Protein AF-A0A6N4T2T4-F1 (afdb_monomer_lite)

pLDDT: mean 74.02, std 13.93, range [42.66, 94.19]

Secondary structure (DSSP, 8-state):
--HHHHHHHHHHHHHHHHHHHHHHHHHHHHHHHTT---EETTEE--SHHHHHHHHHHHHHHHHHHHHHHHHHHHHHHHHHHHHHHHHHHHHHHHHHHHHHHHHHHHHHHHHHHHHHGGG--

Foldseek 3Di:
DPPVVVVVVVVVVVVVVVVVVVVVVVVVVVVVPVDPQPDDPNDRPDDPVVVVVVVVVVVVVVVVVVVVCVVVVVVVVVVVVVVVVVVVVVVVVVVVVCCVVVVVVCVVVVVVVVVVVVVPD

Radius of gyration: 30.17 Å; chains: 1; bounding box: 50×23×97 Å

Structure (mmCIF, N/CA/C/O backbone):
data_AF-A0A6N4T2T4-F1
#
_entry.id   AF-A0A6N4T2T4-F1
#
loop_
_atom_site.group_PDB
_atom_site.id
_atom_site.type_symbol
_atom_site.label_atom_id
_atom_site.label_alt_id
_atom_site.label_comp_id
_atom_site.label_asym_id
_atom_site.label_entity_id
_atom_site.label_seq_id
_atom_site.pdbx_PDB_ins_code
_atom_site.Cartn_x
_atom_site.Cartn_y
_atom_site.Cartn_z
_atom_site.occupancy
_atom_site.B_iso_or_equiv
_atom_site.auth_seq_id
_atom_site.auth_comp_id
_atom_site.auth_asym_id
_atom_site.auth_atom_id
_atom_site.pd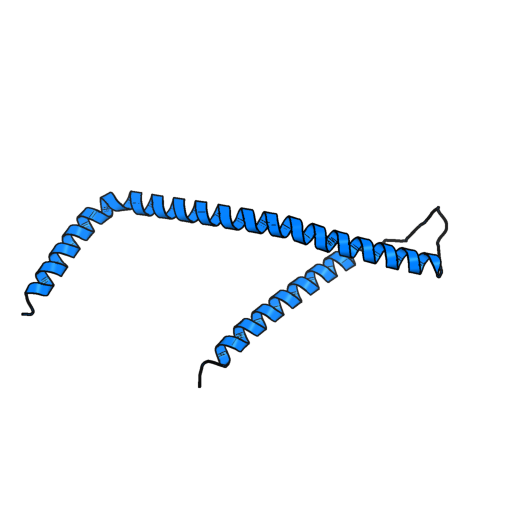bx_PDB_model_num
ATOM 1 N N . MET A 1 1 ? 19.919 -6.184 27.517 1.00 48.22 1 MET A N 1
ATOM 2 C CA . MET A 1 1 ? 20.493 -6.951 26.386 1.00 48.22 1 MET A CA 1
ATOM 3 C C . MET A 1 1 ? 19.366 -7.590 25.558 1.00 48.22 1 MET A C 1
ATOM 5 O O . MET A 1 1 ? 19.368 -8.787 25.328 1.00 48.22 1 MET A O 1
ATOM 9 N N . THR A 1 2 ? 18.357 -6.803 25.157 1.00 52.94 2 THR A N 1
ATOM 10 C CA . THR A 1 2 ? 17.091 -7.309 24.571 1.00 52.94 2 THR A CA 1
ATOM 11 C C . THR A 1 2 ? 16.570 -6.466 23.396 1.00 52.94 2 THR A C 1
ATOM 13 O O . THR A 1 2 ? 15.616 -6.878 22.748 1.00 52.94 2 THR A O 1
ATOM 16 N N . SER A 1 3 ? 17.184 -5.319 23.065 1.00 52.50 3 SER A N 1
ATOM 17 C CA . SER A 1 3 ? 16.706 -4.453 21.969 1.00 52.50 3 SER A CA 1
ATOM 18 C C . SER A 1 3 ? 17.214 -4.852 20.576 1.00 52.50 3 SER A C 1
ATOM 20 O O . SER A 1 3 ? 16.605 -4.467 19.583 1.00 52.50 3 SER A O 1
ATOM 22 N N . ASN A 1 4 ? 18.287 -5.647 20.475 1.00 53.25 4 ASN A N 1
ATOM 23 C CA . ASN A 1 4 ? 18.870 -6.034 19.179 1.00 53.25 4 ASN A CA 1
ATOM 24 C C . ASN A 1 4 ? 18.088 -7.134 18.442 1.00 53.25 4 ASN A C 1
ATOM 26 O O . ASN A 1 4 ? 18.234 -7.286 17.229 1.00 53.25 4 ASN A O 1
ATOM 30 N N . THR A 1 5 ? 17.258 -7.904 19.148 1.00 52.41 5 THR A N 1
ATOM 31 C CA . THR A 1 5 ? 16.526 -9.030 18.548 1.00 52.41 5 THR A CA 1
ATOM 32 C C . THR A 1 5 ? 15.265 -8.557 17.819 1.00 52.41 5 THR A C 1
ATOM 34 O O . THR A 1 5 ? 14.924 -9.073 16.757 1.00 52.41 5 THR A O 1
ATOM 37 N N . THR A 1 6 ? 14.596 -7.519 18.326 1.00 51.62 6 THR A N 1
ATOM 38 C CA . THR A 1 6 ? 13.339 -7.003 17.759 1.00 51.62 6 THR A CA 1
ATOM 39 C C . THR A 1 6 ? 13.549 -6.204 16.463 1.00 51.62 6 THR A C 1
ATOM 41 O O . THR A 1 6 ? 12.694 -6.234 15.573 1.00 51.62 6 THR A O 1
ATOM 44 N N . SER A 1 7 ? 14.695 -5.530 16.300 1.00 52.47 7 SER A N 1
ATOM 45 C CA . SER A 1 7 ? 15.031 -4.787 15.071 1.00 52.47 7 SER A CA 1
ATOM 46 C C . SER A 1 7 ? 15.353 -5.712 13.890 1.00 52.47 7 SER A C 1
ATOM 48 O O . SER A 1 7 ? 14.941 -5.441 12.763 1.00 52.47 7 SER A O 1
ATOM 50 N N . ASN A 1 8 ? 16.001 -6.855 14.140 1.00 55.94 8 ASN A N 1
ATOM 51 C CA . ASN A 1 8 ? 16.327 -7.834 13.099 1.00 55.94 8 ASN A CA 1
ATOM 52 C C . ASN A 1 8 ? 15.080 -8.498 12.498 1.00 55.94 8 ASN A C 1
ATOM 54 O O . ASN A 1 8 ? 14.985 -8.659 11.286 1.00 55.94 8 ASN A O 1
ATOM 58 N N . ILE A 1 9 ? 14.082 -8.830 13.321 1.00 57.25 9 ILE A N 1
ATOM 59 C CA . ILE A 1 9 ? 12.859 -9.501 12.848 1.00 57.25 9 ILE A CA 1
ATOM 60 C C . ILE A 1 9 ? 12.040 -8.584 11.926 1.00 57.25 9 ILE A C 1
ATOM 62 O O . ILE A 1 9 ? 11.522 -9.031 10.902 1.00 57.25 9 ILE A O 1
ATOM 66 N N . THR A 1 10 ? 11.942 -7.292 12.253 1.00 58.28 10 THR A N 1
ATOM 67 C CA . THR A 1 10 ? 11.23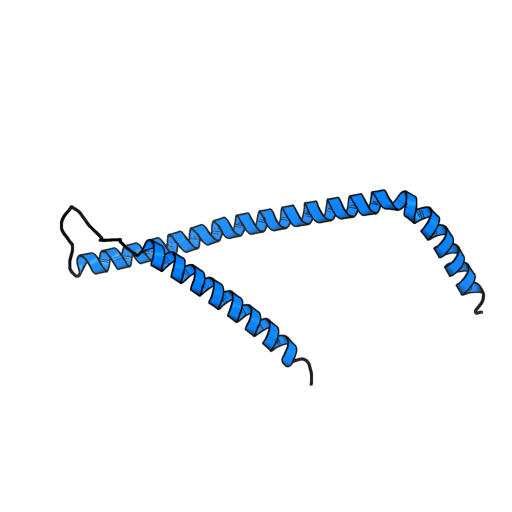3 -6.315 11.408 1.00 58.28 10 THR A CA 1
ATOM 68 C C . THR A 1 10 ? 12.004 -5.993 10.125 1.00 58.28 10 THR A C 1
ATOM 70 O O . THR A 1 10 ? 11.379 -5.848 9.074 1.00 58.28 10 THR A O 1
ATOM 73 N N . SER A 1 11 ? 13.340 -5.960 10.180 1.00 60.09 11 SER A N 1
ATOM 74 C CA . SER A 1 11 ? 14.212 -5.827 9.006 1.00 60.09 11 SER A CA 1
ATOM 75 C C . SER A 1 11 ? 14.064 -7.017 8.050 1.00 60.09 11 SER A C 1
ATOM 77 O O . SER A 1 11 ? 13.784 -6.832 6.867 1.00 60.09 11 SER A O 1
ATOM 79 N N . ASN A 1 12 ? 14.104 -8.246 8.572 1.00 67.69 12 ASN A N 1
ATOM 80 C CA . ASN A 1 12 ? 13.966 -9.465 7.772 1.00 67.69 12 ASN A CA 1
ATOM 81 C C . ASN A 1 12 ? 12.576 -9.588 7.132 1.00 67.69 12 ASN A C 1
ATOM 83 O O . ASN A 1 12 ? 12.465 -9.993 5.977 1.00 67.69 12 ASN A O 1
ATOM 87 N N . LYS A 1 13 ? 11.511 -9.170 7.833 1.00 67.50 13 LYS A N 1
ATOM 88 C CA . LYS A 1 13 ? 10.159 -9.095 7.252 1.00 67.50 13 LYS A CA 1
ATOM 89 C C . LYS A 1 13 ? 10.071 -8.078 6.114 1.00 67.50 13 LYS A C 1
ATOM 91 O O . LYS A 1 13 ? 9.448 -8.370 5.100 1.00 67.50 13 LYS A O 1
ATOM 96 N N . ARG A 1 14 ? 10.698 -6.904 6.255 1.00 71.50 14 ARG A N 1
ATOM 97 C CA . ARG A 1 14 ? 10.745 -5.888 5.188 1.00 71.50 14 ARG A CA 1
ATOM 98 C C . ARG A 1 14 ? 11.517 -6.396 3.974 1.00 71.50 14 ARG A C 1
ATOM 100 O O . ARG A 1 14 ? 11.023 -6.265 2.862 1.00 71.50 14 ARG A O 1
ATOM 107 N N . ILE A 1 15 ? 12.665 -7.036 4.188 1.00 77.25 15 ILE A N 1
ATOM 108 C CA . ILE A 1 15 ? 13.467 -7.644 3.118 1.00 77.25 15 ILE A CA 1
ATOM 109 C C . ILE A 1 15 ? 12.673 -8.740 2.400 1.00 77.25 15 ILE A C 1
ATOM 111 O O . ILE A 1 15 ? 12.658 -8.769 1.175 1.00 77.25 15 ILE A O 1
ATOM 115 N N . ALA A 1 16 ? 11.951 -9.591 3.135 1.00 75.69 16 ALA A N 1
ATOM 116 C CA . ALA A 1 16 ? 11.104 -10.623 2.540 1.00 75.69 16 ALA A CA 1
ATOM 117 C C . ALA A 1 16 ? 9.972 -10.032 1.682 1.00 75.69 16 ALA A C 1
ATOM 119 O O . ALA A 1 16 ? 9.711 -10.534 0.594 1.00 75.69 16 ALA A O 1
ATOM 120 N N . ILE A 1 17 ? 9.333 -8.947 2.133 1.00 78.50 17 ILE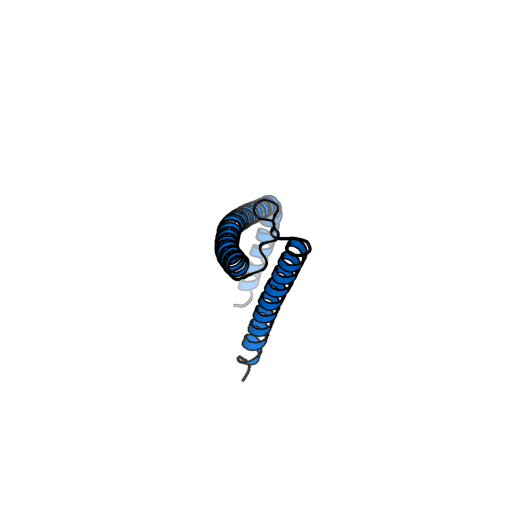 A N 1
ATOM 121 C CA . ILE A 1 17 ? 8.284 -8.255 1.365 1.00 78.50 17 ILE A CA 1
ATOM 122 C C . ILE A 1 17 ? 8.863 -7.628 0.090 1.00 78.50 17 ILE A C 1
ATOM 124 O O . ILE A 1 17 ? 8.256 -7.744 -0.971 1.00 78.50 17 ILE A O 1
ATOM 128 N N . ILE A 1 18 ? 10.046 -7.015 0.175 1.00 77.94 18 ILE A N 1
ATOM 129 C CA . ILE A 1 18 ? 10.735 -6.416 -0.978 1.00 77.94 18 ILE A CA 1
ATOM 130 C C . ILE A 1 18 ? 11.159 -7.498 -1.983 1.00 77.94 18 ILE A C 1
ATOM 132 O O . ILE A 1 18 ? 10.953 -7.349 -3.184 1.00 77.94 18 ILE A O 1
ATOM 136 N N . LEU A 1 19 ? 11.713 -8.616 -1.509 1.00 77.44 19 LEU A N 1
ATOM 137 C CA . LEU A 1 19 ? 12.077 -9.745 -2.369 1.00 77.44 19 LEU A CA 1
ATOM 138 C C . LEU A 1 19 ? 10.850 -10.363 -3.042 1.00 77.44 19 LEU A C 1
ATOM 140 O O . LEU A 1 19 ? 10.895 -10.657 -4.234 1.00 77.44 19 LEU A O 1
ATOM 144 N N . LEU A 1 20 ? 9.742 -10.511 -2.311 1.00 80.44 20 LEU A N 1
ATOM 145 C CA . LEU A 1 20 ? 8.483 -11.002 -2.865 1.00 80.44 20 LEU A CA 1
ATOM 146 C C . LEU A 1 20 ? 7.948 -10.057 -3.949 1.00 80.44 20 LEU A C 1
ATOM 148 O O . LEU A 1 20 ? 7.545 -10.519 -5.012 1.00 80.44 20 LEU A O 1
ATOM 152 N N . SER A 1 21 ? 7.969 -8.740 -3.718 1.00 73.94 21 SER A N 1
ATOM 153 C CA . SER A 1 21 ? 7.490 -7.776 -4.713 1.00 73.94 21 SER A CA 1
ATOM 154 C C . SER A 1 21 ? 8.354 -7.777 -5.974 1.00 73.94 21 SER A C 1
ATOM 156 O O . SER A 1 21 ? 7.817 -7.709 -7.076 1.00 73.94 21 SER A O 1
ATOM 158 N N . ILE A 1 22 ? 9.677 -7.914 -5.826 1.00 78.50 22 ILE A N 1
ATOM 159 C CA . ILE A 1 22 ? 10.608 -8.047 -6.956 1.00 78.50 22 ILE A CA 1
ATOM 160 C C . ILE A 1 22 ? 10.340 -9.345 -7.728 1.00 78.50 22 ILE A C 1
ATOM 162 O O . ILE A 1 22 ? 10.303 -9.320 -8.954 1.00 78.50 22 ILE A O 1
ATOM 166 N N . LEU A 1 23 ? 10.100 -10.462 -7.034 1.00 78.38 23 LEU A N 1
ATOM 167 C CA . LEU A 1 23 ? 9.798 -11.754 -7.656 1.00 78.38 23 LEU A CA 1
ATOM 168 C C . LEU A 1 23 ? 8.491 -11.712 -8.463 1.00 78.38 23 LEU A C 1
ATOM 170 O O . LEU A 1 23 ? 8.451 -12.176 -9.601 1.00 78.38 23 LEU A O 1
ATOM 174 N N . VAL A 1 24 ? 7.428 -11.138 -7.892 1.00 79.38 24 VAL A N 1
ATOM 175 C CA . VAL A 1 24 ? 6.130 -10.996 -8.571 1.00 79.38 24 VAL A CA 1
ATOM 176 C C . VAL A 1 24 ? 6.260 -10.078 -9.784 1.00 79.38 24 VAL A C 1
ATOM 178 O O . VAL A 1 24 ? 5.765 -10.411 -10.858 1.00 79.38 24 VAL A O 1
ATOM 181 N N . PHE A 1 25 ? 6.984 -8.966 -9.648 1.00 76.44 25 PHE A N 1
ATOM 182 C CA . PHE A 1 25 ? 7.266 -8.073 -10.766 1.00 76.44 25 PHE A CA 1
ATOM 183 C C . PHE A 1 25 ? 8.054 -8.782 -11.878 1.00 76.44 25 PHE A C 1
ATOM 185 O O . PHE A 1 25 ? 7.673 -8.698 -13.042 1.00 76.44 25 PHE A O 1
ATOM 192 N N . ALA A 1 26 ? 9.088 -9.553 -11.529 1.00 73.19 26 ALA A N 1
ATOM 193 C CA . ALA A 1 26 ? 9.877 -10.326 -12.485 1.00 73.19 26 ALA A CA 1
ATOM 194 C C . ALA A 1 26 ? 9.039 -11.379 -13.227 1.00 73.19 26 ALA A C 1
ATOM 196 O O . ALA A 1 26 ? 9.212 -11.545 -14.429 1.00 73.19 26 ALA A O 1
ATOM 197 N N . MET A 1 27 ? 8.104 -12.048 -12.545 1.00 74.50 27 MET A N 1
ATOM 198 C CA . MET A 1 27 ? 7.190 -13.019 -13.161 1.00 74.50 27 MET A CA 1
ATOM 199 C C . MET A 1 27 ? 6.194 -12.367 -14.124 1.00 74.50 27 MET A C 1
ATOM 201 O O . MET A 1 27 ? 5.933 -12.907 -15.200 1.00 74.50 27 MET A O 1
ATOM 205 N N . ILE A 1 28 ? 5.664 -11.195 -13.765 1.00 73.38 28 ILE A N 1
ATOM 206 C CA . ILE A 1 28 ? 4.769 -10.422 -14.635 1.00 73.38 28 ILE A CA 1
ATOM 207 C C . ILE A 1 28 ? 5.526 -9.998 -15.892 1.00 73.38 28 ILE A C 1
ATOM 209 O O . ILE A 1 28 ? 5.063 -10.252 -16.998 1.00 73.38 28 ILE A O 1
ATOM 213 N N . VAL A 1 29 ? 6.722 -9.431 -15.723 1.00 68.25 29 VAL A N 1
ATOM 214 C CA . VAL A 1 29 ? 7.614 -9.058 -16.825 1.00 68.25 29 VAL A CA 1
ATOM 215 C C . VAL A 1 29 ? 7.884 -10.280 -17.712 1.00 68.25 29 VAL A C 1
ATOM 217 O O . VAL A 1 29 ? 7.516 -10.264 -18.880 1.00 68.25 29 VAL A O 1
ATOM 220 N N . MET A 1 30 ? 8.393 -11.388 -17.168 1.00 65.38 30 MET A N 1
ATOM 221 C CA . MET A 1 30 ? 8.633 -12.624 -17.933 1.00 65.38 30 MET A CA 1
ATOM 222 C C . MET A 1 30 ? 7.402 -13.111 -18.710 1.00 65.38 30 MET A C 1
ATOM 224 O O . MET A 1 30 ? 7.543 -13.610 -19.821 1.00 65.38 30 MET A O 1
ATOM 228 N N . SER A 1 31 ? 6.198 -12.948 -18.160 1.00 64.81 31 SER A N 1
ATOM 229 C CA . SER A 1 31 ? 4.957 -13.349 -18.835 1.00 64.81 31 SER A CA 1
ATOM 230 C C . SER A 1 31 ? 4.598 -12.435 -20.010 1.00 64.81 31 SER A C 1
ATOM 232 O O . SER A 1 31 ? 4.089 -12.918 -21.013 1.00 64.81 31 SER A O 1
ATOM 234 N N . PHE A 1 32 ? 4.887 -11.133 -19.920 1.00 63.81 32 PHE A N 1
ATOM 235 C CA . PHE A 1 32 ? 4.670 -10.182 -21.018 1.00 63.81 32 PHE A CA 1
ATOM 236 C C . PHE A 1 32 ? 5.732 -10.278 -22.121 1.00 63.81 32 PHE A C 1
ATOM 238 O O . PHE A 1 32 ? 5.443 -9.959 -23.270 1.00 63.81 32 PHE A O 1
ATOM 245 N N . PHE A 1 33 ? 6.951 -10.709 -21.788 1.00 61.62 33 PHE A N 1
ATOM 246 C CA . PHE A 1 33 ? 8.052 -10.845 -22.748 1.00 61.62 33 PHE A CA 1
ATOM 247 C C . PHE A 1 33 ? 8.085 -12.208 -23.469 1.00 61.62 33 PHE A C 1
ATOM 249 O O . PHE A 1 33 ? 8.822 -12.349 -24.443 1.00 61.62 33 PHE A O 1
ATOM 256 N N . HIS A 1 34 ? 7.283 -13.199 -23.055 1.00 51.22 34 HIS A N 1
ATOM 257 C CA . HIS A 1 34 ? 7.108 -14.443 -23.815 1.00 51.22 34 HIS A CA 1
ATOM 258 C C . HIS A 1 34 ? 6.316 -14.167 -25.106 1.00 51.22 34 HIS A C 1
ATOM 260 O O . HIS A 1 34 ? 5.089 -14.211 -25.110 1.00 51.22 34 HIS A O 1
ATOM 266 N N . GLY A 1 35 ? 7.029 -13.887 -26.201 1.00 52.66 35 GLY A N 1
ATOM 267 C CA . GLY A 1 35 ? 6.457 -13.794 -27.551 1.00 52.66 35 GLY A CA 1
ATOM 268 C C . GLY A 1 35 ? 6.584 -12.441 -28.256 1.00 52.66 35 GLY A C 1
ATOM 269 O O . GLY A 1 35 ? 5.935 -12.250 -29.280 1.00 52.66 35 GLY A O 1
ATOM 270 N N . MET A 1 36 ? 7.389 -11.498 -27.751 1.00 50.09 36 MET A N 1
ATOM 271 C CA . MET A 1 36 ? 7.731 -10.295 -28.523 1.00 50.09 36 MET A CA 1
ATOM 272 C C . MET A 1 36 ? 8.868 -10.599 -29.505 1.00 50.09 36 MET A C 1
ATOM 274 O O . MET A 1 36 ? 10.031 -10.336 -29.207 1.00 50.09 36 MET A O 1
ATOM 278 N N . ASP A 1 37 ? 8.519 -11.121 -30.681 1.00 54.34 37 ASP A N 1
ATOM 279 C CA . ASP A 1 37 ? 9.345 -10.912 -31.872 1.00 54.34 37 ASP A CA 1
ATOM 280 C C . ASP A 1 37 ? 9.232 -9.433 -32.248 1.00 54.34 37 ASP A C 1
ATOM 282 O O . ASP A 1 37 ? 8.157 -8.922 -32.577 1.00 54.34 37 ASP A O 1
ATOM 286 N N . VAL A 1 38 ? 10.336 -8.702 -32.105 1.00 53.66 38 VAL A N 1
ATOM 287 C CA . VAL A 1 38 ? 10.390 -7.266 -32.392 1.00 53.66 38 VAL A CA 1
ATOM 288 C C . VAL A 1 38 ? 10.488 -7.087 -33.909 1.00 53.66 38 VAL A C 1
ATOM 290 O O . VAL A 1 38 ? 11.570 -6.891 -34.450 1.00 53.66 38 VAL A O 1
ATOM 293 N N . GLN A 1 39 ? 9.350 -7.172 -34.601 1.00 55.03 39 GLN A N 1
ATOM 294 C CA . GLN A 1 39 ? 9.255 -6.902 -36.038 1.00 55.03 39 GLN A CA 1
ATOM 295 C C . GLN A 1 39 ? 9.115 -5.394 -36.286 1.00 55.03 39 GLN A C 1
ATOM 297 O O . GLN A 1 39 ? 8.120 -4.775 -35.905 1.00 55.03 39 GLN A O 1
ATOM 302 N N . MET A 1 40 ? 10.110 -4.792 -36.941 1.00 50.75 40 MET A N 1
ATOM 303 C CA . MET A 1 40 ? 10.044 -3.431 -37.483 1.00 50.75 40 MET A CA 1
ATOM 304 C C . MET A 1 40 ? 10.021 -3.532 -39.011 1.00 50.75 40 MET A C 1
ATOM 306 O O . MET A 1 40 ? 11.013 -3.911 -39.615 1.00 50.75 40 MET A O 1
ATOM 310 N N . ASP A 1 41 ? 8.882 -3.187 -39.617 1.00 54.81 41 ASP A N 1
ATOM 311 C CA . ASP A 1 41 ? 8.671 -3.122 -41.077 1.00 54.81 41 ASP A CA 1
ATOM 312 C C . ASP A 1 41 ? 8.740 -4.462 -41.844 1.00 54.81 41 ASP A C 1
ATOM 314 O O . ASP A 1 41 ? 9.073 -4.510 -43.023 1.00 54.81 41 ASP A O 1
ATOM 318 N N . GLY A 1 42 ? 8.384 -5.571 -41.185 1.00 58.28 42 GLY A N 1
ATOM 319 C CA . GLY A 1 42 ? 8.283 -6.891 -41.826 1.00 58.28 42 GLY A CA 1
ATOM 320 C C . GLY A 1 42 ? 9.620 -7.571 -42.134 1.00 58.28 42 GLY A C 1
ATOM 321 O O . GLY A 1 42 ? 9.608 -8.655 -42.712 1.00 58.28 42 GLY A O 1
ATOM 322 N N . ASP A 1 43 ? 10.733 -6.963 -41.723 1.00 56.25 43 ASP A N 1
ATOM 323 C CA . ASP A 1 43 ? 12.071 -7.544 -41.780 1.00 56.25 43 ASP A CA 1
ATOM 324 C C . ASP A 1 43 ? 12.571 -7.774 -40.346 1.00 56.25 43 ASP A C 1
ATOM 326 O O . ASP A 1 43 ? 12.428 -6.913 -39.467 1.00 56.25 43 ASP A O 1
ATOM 330 N N . ASP A 1 44 ? 13.120 -8.958 -40.083 1.00 55.91 44 ASP A N 1
ATOM 331 C CA . ASP A 1 44 ? 13.687 -9.288 -38.779 1.00 55.91 44 ASP A CA 1
ATOM 332 C C . ASP A 1 44 ? 14.979 -8.471 -38.610 1.00 55.91 44 ASP A C 1
ATOM 334 O O . ASP A 1 44 ? 16.011 -8.775 -39.212 1.00 55.91 44 ASP A O 1
ATOM 338 N N . ILE A 1 45 ? 14.935 -7.388 -37.820 1.00 53.94 45 ILE A N 1
ATOM 339 C CA . ILE A 1 45 ? 16.129 -6.582 -37.523 1.00 53.94 45 ILE A CA 1
ATOM 340 C C . ILE A 1 45 ? 17.018 -7.362 -36.554 1.00 53.94 45 ILE A C 1
ATOM 342 O O . ILE A 1 45 ? 17.032 -7.124 -35.344 1.00 53.94 45 ILE A O 1
ATOM 346 N N . ASP A 1 46 ? 17.798 -8.277 -37.114 1.00 54.12 46 ASP A N 1
ATOM 347 C CA . ASP A 1 46 ? 18.825 -9.018 -36.402 1.00 54.12 46 ASP A CA 1
ATOM 348 C C . ASP A 1 46 ? 20.143 -8.222 -36.476 1.00 54.12 46 ASP A C 1
ATOM 350 O O . ASP A 1 46 ? 20.804 -8.132 -37.514 1.00 54.12 46 ASP A O 1
ATOM 354 N N . GLY A 1 47 ? 20.498 -7.525 -35.387 1.00 62.41 47 GLY A N 1
ATOM 355 C CA . GLY A 1 47 ? 21.739 -6.745 -35.305 1.00 62.41 47 GLY A CA 1
ATOM 356 C C . GLY A 1 47 ? 21.735 -5.563 -34.326 1.00 62.41 47 GLY A C 1
ATOM 357 O O . GLY A 1 47 ? 20.859 -5.407 -33.475 1.00 62.41 47 GLY A O 1
ATOM 358 N N . VAL A 1 48 ? 22.745 -4.690 -34.461 1.00 62.12 48 VAL A N 1
ATOM 359 C CA . VAL A 1 48 ? 22.977 -3.509 -33.596 1.00 62.12 48 VAL A CA 1
ATOM 360 C C . VAL A 1 48 ? 21.753 -2.584 -33.525 1.00 62.12 48 VAL A C 1
ATOM 362 O O . VAL A 1 48 ? 21.464 -2.044 -32.459 1.00 62.12 48 VAL A O 1
ATOM 365 N N . GLY A 1 49 ? 20.995 -2.437 -34.617 1.00 61.09 49 GLY A N 1
ATOM 366 C CA . GLY A 1 49 ? 19.764 -1.634 -34.647 1.00 61.09 49 GLY A CA 1
ATOM 367 C C . GLY A 1 49 ? 18.653 -2.182 -33.743 1.00 61.09 49 GLY A C 1
ATOM 368 O O . GLY A 1 49 ? 18.032 -1.414 -33.009 1.00 61.09 49 GLY A O 1
ATOM 369 N N . GLY A 1 50 ? 18.470 -3.507 -33.718 1.00 64.56 50 GLY A N 1
ATOM 370 C CA . GLY A 1 50 ? 17.524 -4.182 -32.826 1.00 64.56 50 GLY A CA 1
ATOM 371 C C . GLY A 1 50 ? 17.930 -4.043 -31.359 1.00 64.56 50 GLY A C 1
ATOM 372 O O . GLY A 1 50 ? 17.101 -3.715 -30.513 1.00 64.56 50 GLY A O 1
ATOM 373 N N . PHE A 1 51 ? 19.228 -4.158 -31.056 1.00 65.31 51 PHE A N 1
ATOM 374 C CA . PHE A 1 51 ? 19.746 -3.953 -29.698 1.00 65.31 51 PHE A CA 1
ATOM 375 C C . PHE A 1 51 ? 19.501 -2.526 -29.177 1.00 65.31 51 PHE A C 1
ATOM 377 O O . PHE A 1 51 ? 19.049 -2.352 -28.044 1.00 65.31 51 PHE A O 1
ATOM 384 N N . PHE A 1 52 ? 19.738 -1.497 -29.999 1.00 69.12 52 PHE A N 1
ATOM 385 C CA . PHE A 1 52 ? 19.431 -0.110 -29.625 1.00 69.12 52 PHE A CA 1
ATOM 386 C C . PHE A 1 52 ? 17.922 0.139 -29.482 1.00 69.12 52 PHE A C 1
ATOM 388 O O . PHE A 1 52 ? 17.516 0.839 -28.553 1.00 69.12 52 PHE A O 1
ATOM 395 N N . GLY A 1 53 ? 17.090 -0.463 -30.339 1.00 69.44 53 GLY A N 1
ATOM 396 C CA . GLY A 1 53 ? 15.630 -0.393 -30.235 1.00 69.44 53 GLY A CA 1
ATOM 397 C C . GLY A 1 53 ? 15.099 -1.023 -28.946 1.00 69.44 53 GLY A C 1
ATOM 398 O O . GLY A 1 53 ? 14.310 -0.401 -28.234 1.00 69.44 53 GLY A O 1
ATOM 399 N N . VAL A 1 54 ? 15.595 -2.209 -28.585 1.00 72.25 54 VAL A N 1
ATOM 400 C CA . VAL A 1 54 ? 15.249 -2.891 -27.328 1.00 72.25 54 VAL A CA 1
ATOM 401 C C . VAL A 1 54 ? 15.736 -2.096 -26.118 1.00 72.25 54 VAL A C 1
ATOM 403 O O . VAL A 1 54 ? 14.993 -1.951 -25.149 1.00 72.25 54 VAL A O 1
ATOM 406 N N . LEU A 1 55 ? 16.944 -1.527 -26.161 1.00 76.88 55 LEU A N 1
ATOM 407 C CA . LEU A 1 55 ? 17.476 -0.722 -25.059 1.00 76.88 55 LEU A CA 1
ATOM 408 C C . LEU A 1 55 ? 16.644 0.549 -24.827 1.00 76.88 55 LEU A C 1
ATOM 410 O O . LEU A 1 55 ? 16.318 0.880 -23.685 1.00 76.88 55 LEU A O 1
ATOM 414 N N . PHE A 1 56 ? 16.256 1.235 -25.903 1.00 79.44 56 PHE A N 1
ATOM 415 C CA . PHE A 1 56 ? 15.418 2.429 -25.822 1.00 79.44 56 PHE A CA 1
ATOM 416 C C . PHE A 1 56 ? 13.984 2.087 -25.395 1.00 79.44 56 PHE A C 1
ATOM 418 O O . PHE A 1 56 ? 13.424 2.750 -24.522 1.00 79.44 56 PHE A O 1
ATOM 425 N N . GLY A 1 57 ? 13.418 1.000 -25.930 1.00 77.94 57 GLY A N 1
ATOM 426 C CA . GLY A 1 57 ? 12.117 0.469 -25.525 1.00 77.94 57 GLY A CA 1
ATOM 427 C C . GLY A 1 57 ? 12.083 0.069 -24.050 1.00 77.94 57 GLY A C 1
ATOM 428 O O . GLY A 1 57 ? 11.140 0.414 -23.342 1.00 77.94 57 GLY A O 1
ATOM 429 N N . CYS A 1 58 ? 13.147 -0.564 -23.550 1.00 76.12 58 CYS A N 1
ATOM 430 C CA . CYS A 1 58 ? 13.300 -0.898 -22.136 1.00 76.12 58 CYS A CA 1
ATOM 431 C C . CYS A 1 58 ? 13.389 0.366 -21.267 1.00 76.12 58 CYS A C 1
ATOM 433 O O . CYS A 1 58 ? 12.723 0.454 -20.237 1.00 76.12 58 CYS A O 1
ATOM 435 N N . GLY A 1 59 ? 14.126 1.391 -21.711 1.00 78.06 59 GLY A N 1
ATOM 436 C CA . GLY A 1 59 ? 14.176 2.689 -21.035 1.00 78.06 59 GLY A CA 1
ATOM 437 C C . GLY A 1 59 ? 12.797 3.343 -20.908 1.00 78.06 59 GLY A C 1
ATOM 438 O O . GLY A 1 59 ? 12.398 3.749 -19.815 1.00 78.06 59 GLY A O 1
ATOM 439 N N . ILE A 1 60 ? 12.031 3.383 -22.002 1.00 83.50 60 ILE A N 1
ATOM 440 C CA . ILE A 1 60 ? 10.663 3.921 -22.008 1.00 83.50 60 ILE A CA 1
ATOM 441 C C . ILE A 1 60 ? 9.743 3.077 -21.116 1.00 83.50 60 ILE A C 1
ATOM 443 O O . ILE A 1 60 ? 8.963 3.634 -20.342 1.00 83.50 60 ILE A O 1
ATOM 447 N N . ALA A 1 61 ? 9.857 1.748 -21.169 1.00 78.94 61 ALA A N 1
ATOM 448 C CA . ALA A 1 61 ? 9.058 0.839 -20.354 1.00 78.94 61 ALA A CA 1
ATOM 449 C C . ALA A 1 61 ? 9.305 1.047 -18.853 1.00 78.94 61 ALA A C 1
ATOM 451 O O . ALA A 1 61 ? 8.351 1.133 -18.083 1.00 78.94 61 ALA A O 1
ATOM 452 N N . VAL A 1 62 ? 10.564 1.201 -18.430 1.00 82.19 62 VAL A N 1
ATOM 453 C CA . VAL A 1 62 ? 10.903 1.480 -17.025 1.00 82.19 62 VAL A CA 1
ATOM 454 C C . VAL A 1 62 ? 10.282 2.800 -16.572 1.00 82.19 62 VAL A C 1
ATOM 456 O O . VAL A 1 62 ? 9.651 2.848 -15.515 1.00 82.19 62 VAL A O 1
ATOM 459 N N . VAL A 1 63 ? 10.398 3.861 -17.376 1.00 84.19 63 VAL A N 1
ATOM 460 C CA . VAL A 1 63 ? 9.802 5.167 -17.051 1.00 84.19 63 VAL A CA 1
ATOM 461 C C . VAL A 1 63 ? 8.277 5.069 -16.957 1.00 84.19 63 VAL A C 1
ATOM 463 O O . VAL A 1 63 ? 7.689 5.572 -15.998 1.00 84.19 63 VAL A O 1
ATOM 466 N N . ALA A 1 64 ? 7.635 4.373 -17.898 1.00 83.88 64 ALA A N 1
ATOM 467 C CA . ALA A 1 64 ? 6.191 4.158 -17.898 1.00 83.88 64 ALA A CA 1
ATOM 468 C C . ALA A 1 64 ? 5.722 3.379 -16.659 1.00 83.88 64 ALA A C 1
ATOM 470 O O . ALA A 1 64 ? 4.730 3.756 -16.035 1.00 83.88 64 ALA A O 1
ATOM 471 N N . VAL A 1 65 ? 6.454 2.337 -16.255 1.00 86.19 65 VAL A N 1
ATOM 472 C CA . VAL A 1 65 ? 6.142 1.539 -15.060 1.00 86.19 65 VAL A CA 1
ATOM 473 C C . VAL A 1 65 ? 6.287 2.364 -13.786 1.00 86.19 65 VAL A C 1
ATOM 475 O O . VAL A 1 65 ? 5.396 2.330 -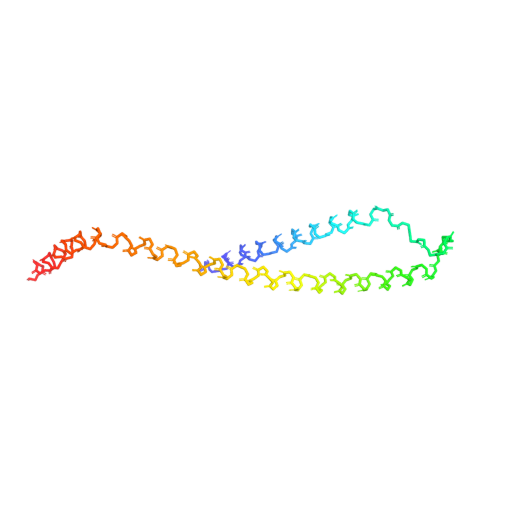12.939 1.00 86.19 65 VAL A O 1
ATOM 478 N N . VAL A 1 66 ? 7.373 3.129 -13.641 1.00 86.62 66 VAL A N 1
ATOM 479 C CA . VAL A 1 66 ? 7.581 3.992 -12.467 1.00 86.62 66 VAL A CA 1
ATOM 480 C C . VAL A 1 66 ? 6.472 5.037 -12.367 1.00 86.62 66 VAL A C 1
ATOM 482 O O . VAL A 1 66 ? 5.930 5.264 -11.285 1.00 86.62 66 VAL A O 1
ATOM 485 N N . PHE A 1 67 ? 6.084 5.632 -13.495 1.00 88.19 67 PHE A N 1
ATOM 486 C CA . PHE A 1 67 ? 4.984 6.587 -13.545 1.00 88.19 67 PHE A CA 1
ATOM 487 C C . PHE A 1 67 ? 3.639 5.942 -13.179 1.00 88.19 67 PHE A C 1
ATOM 489 O O . PHE A 1 67 ? 2.911 6.460 -12.330 1.00 88.19 67 PHE A O 1
ATOM 496 N N . ALA A 1 68 ? 3.331 4.779 -13.760 1.00 87.50 68 ALA A N 1
ATOM 497 C CA . ALA A 1 68 ? 2.105 4.039 -13.481 1.00 87.50 68 ALA A CA 1
ATOM 498 C C . ALA A 1 68 ? 2.009 3.621 -12.007 1.00 87.50 68 ALA A C 1
ATOM 500 O O . ALA A 1 68 ? 0.961 3.823 -11.391 1.00 87.50 68 ALA A O 1
ATOM 501 N N . LEU A 1 69 ? 3.097 3.101 -11.426 1.00 85.25 69 LEU A N 1
ATOM 502 C CA . LEU A 1 69 ? 3.188 2.748 -10.005 1.00 85.25 69 LEU A CA 1
ATOM 503 C C . LEU A 1 69 ? 3.047 3.969 -9.097 1.00 85.25 69 LEU A C 1
ATOM 505 O O . LEU A 1 69 ? 2.380 3.887 -8.069 1.00 85.25 69 LEU A O 1
ATOM 509 N N . GLY A 1 70 ? 3.635 5.107 -9.472 1.00 85.62 70 GLY A N 1
ATOM 510 C CA . GLY A 1 70 ? 3.484 6.354 -8.728 1.00 85.62 70 GLY A CA 1
ATOM 511 C C . GLY A 1 70 ? 2.024 6.807 -8.665 1.00 85.62 70 GLY A C 1
ATOM 512 O O . GLY A 1 70 ? 1.502 7.068 -7.581 1.00 85.62 70 GLY A O 1
ATOM 513 N N . LEU A 1 71 ? 1.341 6.833 -9.813 1.00 88.88 71 LEU A N 1
ATOM 514 C CA . LEU A 1 71 ? -0.068 7.224 -9.892 1.00 88.88 71 LEU A CA 1
ATOM 515 C C . LEU A 1 71 ? -0.992 6.245 -9.161 1.00 88.88 71 LEU A C 1
ATOM 517 O O . LEU A 1 71 ? -1.795 6.663 -8.326 1.00 88.88 71 LEU A O 1
ATOM 521 N N . THR A 1 72 ? -0.873 4.943 -9.433 1.00 88.62 72 THR A N 1
ATOM 522 C CA . THR A 1 72 ? -1.690 3.928 -8.743 1.00 88.62 72 THR A CA 1
ATOM 523 C C . THR A 1 72 ? -1.410 3.902 -7.245 1.00 88.62 72 THR A C 1
ATOM 525 O O . THR A 1 72 ? -2.351 3.800 -6.459 1.00 88.62 72 THR A O 1
ATOM 528 N N . GLY A 1 73 ? -0.154 4.082 -6.831 1.00 88.19 73 GLY A N 1
ATOM 529 C CA . GLY A 1 73 ? 0.232 4.193 -5.428 1.00 88.19 73 GLY A CA 1
ATOM 530 C C . GLY A 1 73 ? -0.424 5.382 -4.724 1.00 88.19 73 GLY A C 1
ATOM 531 O O . GLY A 1 73 ? -0.967 5.213 -3.632 1.00 88.19 73 GLY A O 1
ATOM 532 N N . MET A 1 74 ? -0.447 6.564 -5.352 1.00 90.12 74 MET A N 1
ATOM 533 C CA . MET A 1 74 ? -1.136 7.736 -4.795 1.00 90.12 74 MET A CA 1
ATOM 534 C C . MET A 1 74 ? -2.640 7.506 -4.638 1.00 90.12 74 MET A C 1
ATOM 536 O O . MET A 1 74 ? -3.202 7.834 -3.592 1.00 90.12 74 MET A O 1
ATOM 540 N N . VAL A 1 75 ? -3.294 6.916 -5.643 1.00 93.75 75 VAL A N 1
ATOM 541 C CA . VAL A 1 75 ? -4.733 6.619 -5.580 1.00 93.75 75 VAL A CA 1
ATOM 542 C C . VAL A 1 75 ? -5.029 5.634 -4.452 1.00 93.75 75 VAL A C 1
ATOM 544 O O . VAL A 1 75 ? -5.920 5.880 -3.640 1.00 93.75 75 VAL A O 1
ATOM 547 N N . LEU A 1 76 ? -4.255 4.552 -4.350 1.00 92.19 76 LEU A N 1
ATOM 548 C CA . LEU A 1 76 ? -4.446 3.532 -3.319 1.00 92.19 76 LEU A CA 1
ATOM 549 C C . LEU A 1 76 ? -4.217 4.115 -1.914 1.00 92.19 76 LEU A C 1
ATOM 551 O O . LEU A 1 76 ? -5.001 3.845 -1.006 1.00 92.19 76 LEU A O 1
ATOM 555 N N . ALA A 1 77 ? -3.218 4.987 -1.745 1.00 90.06 77 ALA A N 1
ATOM 556 C CA . ALA A 1 77 ? -2.999 5.718 -0.497 1.00 90.06 77 ALA A CA 1
ATOM 557 C C . ALA A 1 77 ? -4.184 6.634 -0.139 1.00 90.06 77 ALA A C 1
ATOM 559 O O . ALA A 1 77 ? -4.639 6.630 1.006 1.00 90.06 77 ALA A O 1
ATOM 560 N N . GLY A 1 78 ? -4.723 7.375 -1.113 1.00 92.38 78 GLY A N 1
ATOM 561 C CA . GLY A 1 78 ? -5.903 8.218 -0.913 1.00 92.38 78 GLY A CA 1
ATOM 562 C C . GLY A 1 78 ? -7.133 7.413 -0.486 1.00 92.38 78 GLY A C 1
ATOM 563 O O . GLY A 1 78 ? -7.793 7.754 0.497 1.00 92.38 78 GLY A O 1
ATOM 564 N N . VAL A 1 79 ? -7.399 6.297 -1.171 1.00 93.69 79 VAL A N 1
ATOM 565 C CA . VAL A 1 79 ? -8.503 5.386 -0.834 1.00 93.69 79 VAL A CA 1
ATOM 566 C C . VAL A 1 79 ? -8.314 4.790 0.558 1.00 93.69 79 VAL A C 1
ATOM 568 O O . VAL A 1 79 ? -9.268 4.758 1.331 1.00 93.69 79 VAL A O 1
ATOM 571 N N . ALA A 1 80 ? -7.099 4.369 0.918 1.00 92.75 80 ALA A N 1
ATOM 572 C CA . ALA A 1 80 ? -6.817 3.794 2.231 1.00 92.75 80 ALA A CA 1
ATOM 573 C C . ALA A 1 80 ? -7.122 4.774 3.376 1.00 92.75 80 ALA A C 1
ATOM 575 O O . ALA A 1 80 ? -7.735 4.388 4.373 1.00 92.75 80 ALA A O 1
ATOM 576 N N . ILE A 1 81 ? -6.742 6.047 3.225 1.00 93.31 81 ILE A N 1
ATOM 577 C CA . ILE A 1 81 ? -7.032 7.087 4.223 1.00 93.31 81 ILE A CA 1
ATOM 578 C C . ILE A 1 81 ? -8.540 7.319 4.327 1.00 93.31 81 ILE A C 1
ATOM 580 O O . ILE A 1 81 ? -9.083 7.329 5.431 1.00 93.31 81 ILE A O 1
ATOM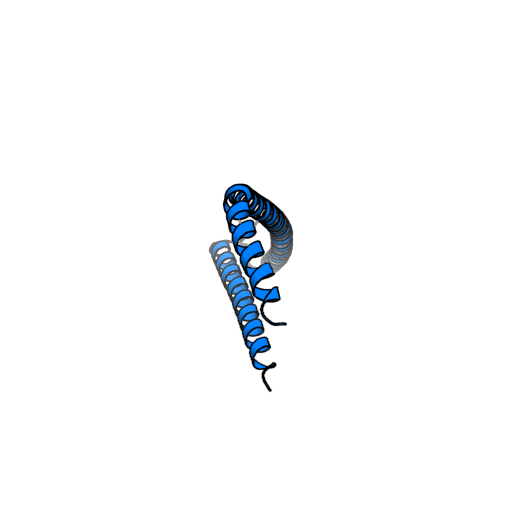 584 N N . LEU A 1 82 ? -9.228 7.456 3.193 1.00 94.19 82 LEU A N 1
ATOM 585 C CA . LEU A 1 82 ? -10.677 7.649 3.164 1.00 94.19 82 LEU A CA 1
ATOM 586 C C . LEU A 1 82 ? -11.408 6.487 3.852 1.00 94.19 82 LEU A C 1
ATOM 588 O O . LEU A 1 82 ? -12.286 6.716 4.684 1.00 94.19 82 LEU A O 1
ATOM 592 N N . LEU A 1 83 ? -11.000 5.246 3.576 1.00 93.00 83 LEU A N 1
ATOM 593 C CA . LEU A 1 83 ? -11.581 4.056 4.195 1.00 93.00 83 LEU A CA 1
ATOM 594 C C . LEU A 1 83 ? -11.340 4.028 5.710 1.00 93.00 83 LEU A C 1
ATOM 596 O O . LEU A 1 83 ? -12.246 3.692 6.470 1.00 93.00 83 LEU A O 1
ATOM 600 N N . CYS A 1 84 ? -10.145 4.427 6.152 1.00 93.62 84 CYS A N 1
ATOM 601 C CA . CYS A 1 84 ? -9.800 4.534 7.568 1.00 93.62 84 CYS A CA 1
ATOM 602 C C . CYS A 1 84 ? -10.700 5.542 8.296 1.00 93.62 84 CYS A C 1
ATOM 604 O O . CYS A 1 84 ? -11.239 5.235 9.360 1.00 93.62 84 CYS A O 1
ATOM 606 N N . VAL A 1 85 ? -10.927 6.718 7.702 1.00 93.50 85 VAL A N 1
ATOM 607 C CA . VAL A 1 85 ? -11.803 7.748 8.282 1.00 93.50 85 VAL A CA 1
ATOM 608 C C . VAL A 1 85 ? -13.245 7.255 8.367 1.00 93.50 85 VAL A C 1
ATOM 610 O O . VAL A 1 85 ? -13.860 7.371 9.425 1.00 93.50 85 VAL A O 1
ATOM 613 N N . ILE A 1 86 ? -13.778 6.655 7.299 1.00 93.19 86 ILE A N 1
ATOM 614 C CA . ILE A 1 86 ? -15.137 6.093 7.311 1.00 93.19 86 ILE A CA 1
ATOM 615 C C . ILE A 1 86 ? -15.261 5.039 8.410 1.00 93.19 86 ILE A C 1
ATOM 617 O O . ILE A 1 86 ? -16.202 5.078 9.200 1.00 93.19 86 ILE A O 1
ATOM 621 N N . PHE A 1 87 ? -14.294 4.129 8.504 1.00 93.31 87 PHE A N 1
ATOM 622 C CA . PHE A 1 87 ? -14.300 3.082 9.515 1.00 93.31 87 PHE A CA 1
ATOM 623 C C . PHE A 1 87 ? -14.264 3.654 10.939 1.00 93.31 87 PHE A C 1
ATOM 625 O O . PHE A 1 87 ? -15.040 3.229 11.796 1.00 93.31 87 PHE A O 1
ATOM 632 N N . ALA A 1 88 ? -13.432 4.669 11.182 1.00 90.75 88 ALA A N 1
ATOM 633 C CA . ALA A 1 88 ? -13.373 5.362 12.464 1.00 90.75 88 ALA A CA 1
ATOM 634 C C . ALA A 1 88 ? -14.708 6.039 12.819 1.00 90.75 88 ALA A C 1
ATOM 636 O O . ALA A 1 88 ? -15.163 5.941 13.960 1.00 90.75 88 ALA A O 1
ATOM 637 N N . VAL A 1 89 ? -15.367 6.686 11.852 1.00 91.50 89 VAL A N 1
ATOM 638 C CA . VAL A 1 89 ? -16.674 7.332 12.052 1.00 91.50 89 VAL A CA 1
ATOM 639 C C . VAL A 1 89 ? -17.764 6.301 12.335 1.00 91.50 89 VAL A C 1
ATOM 641 O O . VAL A 1 89 ? -18.547 6.493 13.262 1.00 91.50 89 VAL A O 1
ATOM 644 N N . VAL A 1 90 ? -17.798 5.189 11.598 1.00 91.31 90 VAL A N 1
ATOM 645 C CA . VAL A 1 90 ? -18.774 4.108 11.807 1.00 91.31 90 VAL A CA 1
ATOM 646 C C . VAL A 1 90 ? -18.609 3.486 13.193 1.00 91.31 90 VAL A C 1
ATOM 648 O O . VAL A 1 90 ? -19.588 3.357 13.925 1.00 91.31 90 VAL A O 1
ATOM 651 N N . LEU A 1 91 ? -17.376 3.162 13.595 1.00 90.19 91 LEU A N 1
ATOM 652 C CA . LEU A 1 91 ? -17.100 2.639 14.935 1.00 90.19 91 LEU A CA 1
ATOM 653 C C . LEU A 1 91 ? -17.477 3.635 16.033 1.00 90.19 91 LEU A C 1
ATOM 655 O O . LEU A 1 91 ? -18.068 3.250 17.041 1.00 90.19 91 LEU A O 1
ATOM 659 N N . SER A 1 92 ? -17.170 4.916 15.831 1.00 85.81 92 SER A N 1
ATOM 660 C CA . SER A 1 92 ? -17.516 5.968 16.789 1.00 85.81 92 SER A CA 1
ATOM 661 C C . SER A 1 92 ? -19.030 6.141 16.900 1.00 85.81 92 SER A C 1
ATOM 663 O O . SER A 1 92 ? -19.558 6.216 18.004 1.00 85.81 92 SER A O 1
ATOM 665 N N . SER A 1 93 ? -19.751 6.135 15.777 1.00 85.94 93 SER A N 1
ATOM 666 C CA . SER A 1 93 ? -21.215 6.195 15.753 1.00 85.94 93 SER A CA 1
ATOM 667 C C . SER A 1 93 ? -21.840 4.999 16.471 1.00 85.94 93 SER A C 1
ATOM 669 O O . SER A 1 93 ? -22.759 5.182 17.268 1.00 85.94 93 SER A O 1
ATOM 671 N N . LEU A 1 94 ? -21.295 3.795 16.278 1.00 84.31 94 LEU A N 1
ATOM 672 C CA . LEU A 1 94 ? -21.738 2.597 16.988 1.00 84.31 94 LEU A CA 1
ATOM 673 C C . LEU A 1 94 ? -21.480 2.696 18.501 1.00 84.31 94 LEU A C 1
ATOM 675 O O . LEU A 1 94 ? -22.343 2.336 19.300 1.00 84.31 94 LEU A O 1
ATOM 679 N N . ALA A 1 95 ? -20.325 3.231 18.906 1.00 83.00 95 ALA A N 1
ATOM 680 C CA . ALA A 1 95 ? -20.014 3.472 20.313 1.00 83.00 95 ALA A CA 1
ATOM 681 C C . ALA A 1 95 ? -20.967 4.503 20.943 1.00 83.00 95 ALA A C 1
ATOM 683 O O . ALA A 1 95 ? -21.458 4.285 22.050 1.00 83.00 95 ALA A O 1
ATOM 684 N N . LEU A 1 96 ? -21.289 5.589 20.228 1.00 81.94 96 LEU A N 1
ATOM 685 C CA . LEU A 1 96 ? -22.277 6.573 20.678 1.00 81.94 96 LEU A CA 1
ATOM 686 C C . LEU A 1 96 ? -23.697 5.991 20.736 1.00 81.94 96 LEU A C 1
ATOM 688 O O . LEU A 1 96 ? -24.444 6.323 21.651 1.00 81.94 96 LEU A O 1
ATOM 692 N N . ALA A 1 97 ? -24.068 5.101 19.815 1.00 82.62 97 ALA A N 1
ATOM 693 C CA . ALA A 1 97 ? -25.364 4.422 19.838 1.00 82.62 97 ALA A CA 1
ATOM 694 C C . ALA A 1 97 ? -25.505 3.462 21.034 1.00 82.62 97 ALA A C 1
ATOM 696 O O . ALA A 1 97 ? -26.600 3.293 21.565 1.00 82.62 97 ALA A O 1
ATOM 697 N N . MET A 1 98 ? -24.397 2.874 21.499 1.00 79.56 98 MET A N 1
ATOM 698 C CA . MET A 1 98 ? -24.353 2.054 22.718 1.00 79.56 98 MET A CA 1
ATOM 699 C C . MET A 1 98 ? -24.258 2.888 24.004 1.00 79.56 98 MET A C 1
ATOM 701 O O . MET A 1 98 ? -24.558 2.391 25.089 1.00 79.56 98 MET A O 1
ATOM 705 N N . LEU A 1 99 ? -23.881 4.165 23.904 1.00 80.44 99 LEU A N 1
ATOM 706 C CA . LEU A 1 99 ? -23.753 5.087 25.030 1.00 80.44 99 LEU A CA 1
ATOM 707 C C . LEU A 1 99 ? -25.038 5.245 25.866 1.00 80.44 99 LEU A C 1
ATOM 709 O O . LEU A 1 99 ? -24.915 5.137 27.079 1.00 80.44 99 LEU A O 1
ATOM 713 N N . PRO A 1 100 ? -26.261 5.424 25.322 1.00 77.38 100 PRO A N 1
ATOM 714 C CA . PRO A 1 100 ? -27.474 5.517 26.147 1.00 77.38 100 PRO A CA 1
ATOM 715 C C . PRO A 1 100 ? -27.756 4.256 26.980 1.00 77.38 100 PRO A C 1
ATOM 717 O O . PRO A 1 100 ? -28.378 4.360 28.034 1.00 77.38 100 PRO A O 1
ATOM 720 N N . LEU A 1 101 ? -27.269 3.083 26.555 1.00 76.62 101 LEU A N 1
ATOM 721 C CA . LEU A 1 101 ? -27.388 1.832 27.310 1.00 76.62 101 LEU A CA 1
ATOM 722 C C . LEU A 1 101 ? -26.246 1.663 28.326 1.00 76.62 101 LEU A C 1
ATOM 724 O O . LEU A 1 101 ? -26.458 1.181 29.438 1.00 76.62 101 LEU A O 1
ATOM 728 N N . LEU A 1 102 ? -25.034 2.088 27.962 1.00 72.50 102 LEU A N 1
ATOM 729 C CA . LEU A 1 102 ? -23.846 1.971 28.805 1.00 72.50 102 LEU A CA 1
ATOM 730 C C . LEU A 1 102 ? -23.781 3.060 29.884 1.00 72.50 102 LEU A C 1
ATOM 732 O O . LEU A 1 102 ? -23.255 2.809 30.959 1.00 72.50 102 LEU A O 1
ATOM 736 N N . PHE A 1 103 ? -24.332 4.248 29.630 1.00 77.12 103 PHE A N 1
ATOM 737 C CA . PHE A 1 103 ? -24.338 5.397 30.538 1.00 77.12 103 PHE A CA 1
ATOM 738 C C . PHE A 1 103 ? -25.021 5.114 31.887 1.00 77.12 103 PHE A C 1
ATOM 740 O O . PHE A 1 103 ? -24.383 5.373 32.907 1.00 77.12 103 PHE A O 1
ATOM 747 N N . PRO A 1 104 ? -26.243 4.537 31.966 1.00 79.31 104 PRO A N 1
ATOM 748 C CA . PRO A 1 104 ? -26.842 4.195 33.257 1.00 79.31 104 PRO A CA 1
ATOM 749 C C . PRO A 1 104 ? -26.023 3.139 34.015 1.00 79.31 104 PRO A C 1
ATOM 751 O O . PRO A 1 104 ? -25.854 3.250 35.228 1.00 79.31 104 PRO A O 1
ATOM 754 N N . VAL A 1 105 ? -25.443 2.160 33.313 1.00 82.50 105 VAL A N 1
ATOM 755 C CA . VAL A 1 105 ? -24.584 1.129 33.922 1.00 82.50 105 VAL A CA 1
ATOM 756 C C . VAL A 1 105 ? -23.267 1.731 34.431 1.00 82.50 105 VAL A C 1
ATOM 758 O O . VAL A 1 105 ? -22.866 1.461 35.564 1.00 82.50 105 VAL A O 1
ATOM 761 N N . LEU A 1 106 ? -22.621 2.598 33.644 1.00 79.81 106 LEU A N 1
ATOM 762 C CA . LEU A 1 106 ? -21.411 3.323 34.043 1.00 79.81 106 LEU A CA 1
ATOM 763 C C . LEU A 1 106 ? -21.668 4.239 35.239 1.00 79.81 106 LEU A C 1
ATOM 765 O O . LEU A 1 106 ? -20.791 4.378 36.086 1.00 79.81 106 LEU A O 1
ATOM 769 N N . LEU A 1 107 ? -22.849 4.854 35.323 1.00 82.44 107 LEU A N 1
ATOM 770 C CA . LEU A 1 107 ? -23.226 5.730 36.430 1.00 82.44 107 LEU A CA 1
ATOM 771 C C . LEU A 1 107 ? -23.328 4.930 37.738 1.00 82.44 107 LEU A C 1
ATOM 773 O O . LEU A 1 107 ? -22.748 5.330 38.748 1.00 82.44 107 LEU A O 1
ATOM 777 N N . VAL A 1 108 ? -23.969 3.756 37.711 1.00 86.38 108 VAL A N 1
ATOM 778 C CA . VAL A 1 108 ? -24.054 2.857 38.877 1.00 86.38 108 VAL A CA 1
ATOM 779 C C . VAL A 1 108 ? -22.670 2.354 39.293 1.00 86.38 108 VAL A C 1
ATOM 781 O O . VAL A 1 108 ? -22.301 2.462 40.462 1.00 86.38 108 VAL A O 1
ATOM 784 N N . VAL A 1 109 ? -21.868 1.851 38.350 1.00 85.50 109 VAL A N 1
ATOM 785 C CA . VAL A 1 109 ? -20.509 1.357 38.639 1.00 85.50 109 VAL A CA 1
ATOM 786 C C . VAL A 1 109 ? -19.600 2.488 39.132 1.00 85.50 109 VAL A C 1
ATOM 788 O O . VAL A 1 109 ? -18.846 2.299 40.084 1.00 85.50 109 VAL A O 1
ATOM 791 N N . GLY A 1 110 ? -19.703 3.677 38.537 1.00 82.81 110 GLY A N 1
ATOM 792 C CA . GLY A 1 110 ? -18.968 4.871 38.943 1.00 82.81 110 GLY A CA 1
ATOM 793 C C . GLY A 1 110 ? -19.327 5.330 40.356 1.00 82.81 110 GLY A C 1
ATOM 794 O O . GLY A 1 110 ? -18.427 5.617 41.141 1.00 82.81 110 GLY A O 1
ATOM 795 N N . LEU A 1 111 ? -20.615 5.325 40.721 1.00 82.44 111 LEU A N 1
ATOM 796 C CA . LEU A 1 111 ? -21.072 5.589 42.091 1.00 82.44 111 LEU A CA 1
ATOM 797 C C . LEU A 1 111 ? -20.509 4.562 43.074 1.00 82.44 111 LEU A C 1
ATOM 799 O O . LEU A 1 111 ? -19.954 4.945 44.103 1.00 82.44 111 LEU A O 1
ATOM 803 N N . VAL A 1 112 ? -20.601 3.269 42.752 1.00 84.00 112 VAL A N 1
ATOM 804 C CA . VAL A 1 112 ? -20.066 2.198 43.606 1.00 84.00 112 VAL A CA 1
ATOM 805 C C . VAL A 1 112 ? -18.557 2.354 43.788 1.00 84.00 112 VAL A C 1
ATOM 807 O O . VAL A 1 112 ? -18.076 2.312 44.916 1.00 84.00 112 VAL A O 1
ATOM 810 N N . ALA A 1 113 ? -17.803 2.606 42.718 1.00 81.31 113 ALA A N 1
ATOM 811 C CA . ALA A 1 113 ? -16.359 2.808 42.790 1.00 81.31 113 ALA A CA 1
ATOM 812 C C . ALA A 1 113 ? -15.978 4.077 43.576 1.00 81.31 113 ALA A C 1
ATOM 814 O O . ALA A 1 113 ? -15.034 4.055 44.370 1.00 81.31 113 ALA A O 1
ATOM 815 N N . LEU A 1 114 ? -16.728 5.172 43.404 1.00 78.38 114 LEU A N 1
ATOM 816 C CA . LEU A 1 114 ? -16.509 6.430 44.117 1.00 78.38 114 LEU A CA 1
ATOM 817 C C . LEU A 1 114 ? -16.795 6.292 45.618 1.00 78.38 114 LEU A C 1
ATOM 819 O O . LEU A 1 114 ? -16.024 6.793 46.436 1.00 78.38 114 LEU A O 1
ATOM 823 N N . PHE A 1 115 ? -17.863 5.585 45.995 1.00 79.06 115 PHE A N 1
ATOM 824 C CA . PHE A 1 115 ? -18.182 5.320 47.398 1.00 79.06 115 PHE A CA 1
ATOM 825 C C . PHE A 1 115 ? -17.287 4.245 48.019 1.00 79.06 115 PHE A C 1
ATOM 827 O O . PHE A 1 115 ? -16.930 4.359 49.190 1.00 79.06 115 PHE A O 1
ATOM 834 N N . SER A 1 116 ? -16.842 3.252 47.247 1.00 69.44 116 SER A N 1
ATOM 835 C CA . SER A 1 116 ? -15.915 2.227 47.732 1.00 69.44 116 SER A CA 1
ATOM 836 C C . SER A 1 116 ? -14.519 2.792 48.016 1.00 69.44 116 SER A C 1
ATOM 838 O O . SER A 1 116 ? -13.852 2.307 48.925 1.00 69.44 116 SER A O 1
ATOM 840 N N . ARG A 1 117 ? -14.092 3.856 47.318 1.00 57.75 117 ARG A N 1
ATOM 841 C CA . ARG A 1 117 ? -12.847 4.586 47.634 1.00 57.75 117 ARG A CA 1
ATOM 842 C C . ARG A 1 117 ? -12.922 5.442 48.901 1.00 57.75 117 ARG A C 1
ATOM 844 O O . ARG A 1 117 ? -11.880 5.761 49.458 1.00 57.75 117 ARG A O 1
ATOM 851 N N . ARG A 1 118 ? -14.117 5.816 49.374 1.00 55.84 118 ARG A N 1
ATOM 852 C CA . ARG A 1 118 ? -14.272 6.600 50.616 1.00 55.84 118 ARG A CA 1
ATOM 853 C C . ARG A 1 118 ? -14.227 5.758 51.893 1.00 55.84 118 ARG A C 1
ATOM 855 O O . ARG A 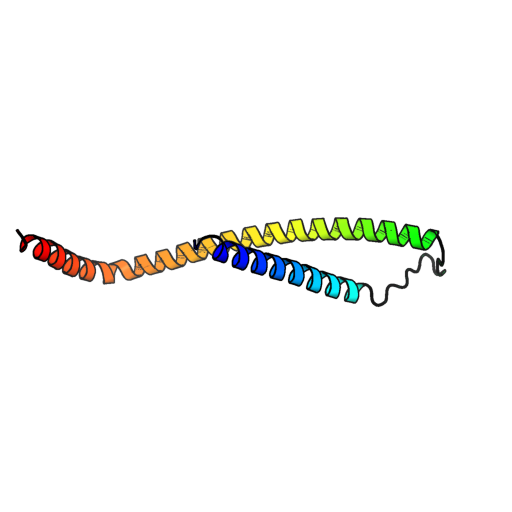1 118 ? -14.154 6.329 52.969 1.00 55.84 118 ARG A O 1
ATOM 862 N N . LYS A 1 119 ? -14.289 4.426 51.796 1.00 51.28 119 LYS A N 1
ATOM 863 C CA . LYS A 1 119 ? -14.249 3.519 52.959 1.00 51.28 119 LYS A CA 1
ATOM 864 C C . LYS A 1 119 ? -12.836 3.128 53.412 1.00 51.28 119 LYS A C 1
ATOM 866 O O . LYS A 1 119 ? -12.710 2.412 54.396 1.00 51.28 119 LYS A O 1
ATOM 871 N N . THR A 1 120 ? -11.796 3.549 52.693 1.00 51.66 120 THR A N 1
ATOM 872 C CA . THR A 1 120 ? -10.389 3.204 52.970 1.00 51.66 120 THR A CA 1
ATOM 873 C C . THR A 1 120 ? -9.583 4.382 53.536 1.00 51.66 120 THR A C 1
ATOM 875 O O . THR A 1 120 ? -8.375 4.453 53.323 1.00 51.66 120 THR A O 1
ATOM 878 N N . THR A 1 121 ? -10.236 5.337 54.200 1.00 42.66 121 THR A N 1
ATOM 879 C CA . THR A 1 121 ? -9.611 6.350 55.071 1.00 42.66 121 THR A CA 1
ATOM 880 C C . THR A 1 121 ? -10.200 6.175 56.456 1.00 42.66 121 THR A C 1
ATOM 882 O O . THR A 1 121 ? -9.411 6.200 57.420 1.00 42.66 121 THR A O 1
#

Sequence (121 aa):
MTSNTTSNITSNKRIAIILLSILVFAMIVMSFFHGMDVQMDGDDIDGVGGFFGVLFGCGIAVVAVVFALGLTGMVLAGVAILLCVIFAVVLSSLALAMLPLLFPVLLVVGLVALFSRRKTT